Protein AF-A0A2S4LBD9-F1 (afdb_monomer)

InterPro domains:
  IPR011032 GroES-like superfamily [SSF50129] (6-79)
  IPR013154 Alcohol dehydrogenase-like, N-terminal [PF08240] (33-79)
  IPR051603 Zinc-Containing ADH Family: Quinone Oxidoreductase/CCCR [PTHR44154] (3-76)

pLDDT: mean 95.66, std 5.77, range [65.62, 98.44]

Radius of gyration: 14.08 Å; Cα contacts (8 Å, |Δi|>4): 130; chains: 1; bounding box: 34×24×37 Å

Structure (mmCIF, N/CA/C/O backbone):
data_AF-A0A2S4LBD9-F1
#
_entry.id   AF-A0A2S4LBD9-F1
#
loop_
_atom_site.group_PDB
_atom_site.id
_atom_site.type_symbol
_atom_site.label_atom_id
_atom_site.label_alt_id
_atom_site.label_comp_id
_atom_site.label_asym_id
_atom_site.label_entity_id
_atom_site.label_seq_id
_atom_site.pdbx_PDB_ins_code
_atom_site.Cartn_x
_atom_site.Cartn_y
_atom_site.Cartn_z
_atom_site.occupancy
_atom_site.B_iso_or_equiv
_atom_site.auth_seq_id
_atom_site.auth_comp_id
_atom_site.auth_asym_id
_atom_site.auth_atom_id
_atom_site.pdbx_PDB_model_num
ATOM 1 N N . MET A 1 1 ? 2.577 -11.619 -22.120 1.00 65.62 1 MET A N 1
ATOM 2 C CA . MET A 1 1 ? 2.059 -11.150 -20.815 1.00 65.62 1 MET A CA 1
ATOM 3 C C . MET A 1 1 ? 0.836 -10.289 -21.091 1.00 65.62 1 MET A C 1
ATOM 5 O O . MET A 1 1 ? 0.863 -9.577 -22.088 1.00 65.62 1 MET A O 1
ATOM 9 N N . ALA A 1 2 ? -0.241 -10.395 -20.308 1.00 75.62 2 ALA A N 1
ATOM 10 C CA . ALA A 1 2 ? -1.386 -9.494 -20.479 1.00 75.62 2 ALA A CA 1
ATOM 11 C C . ALA A 1 2 ? -0.943 -8.034 -20.246 1.00 75.62 2 ALA A C 1
ATOM 13 O O . ALA A 1 2 ? -0.037 -7.822 -19.434 1.00 75.62 2 ALA A O 1
ATOM 14 N N . PRO A 1 3 ? -1.533 -7.047 -20.944 1.00 90.69 3 PRO A N 1
ATOM 15 C CA . PRO A 1 3 ? -1.185 -5.647 -20.736 1.00 90.69 3 PRO A CA 1
ATOM 16 C C . PRO A 1 3 ? -1.460 -5.226 -19.287 1.00 90.69 3 PRO A C 1
ATOM 18 O O . PRO A 1 3 ? -2.430 -5.677 -18.672 1.00 90.69 3 PRO A O 1
ATOM 21 N N . ILE A 1 4 ? -0.598 -4.362 -18.747 1.00 95.94 4 ILE A N 1
ATOM 22 C CA . ILE A 1 4 ? -0.806 -3.752 -17.431 1.00 95.94 4 ILE A CA 1
ATOM 23 C C . ILE A 1 4 ? -2.001 -2.790 -17.554 1.00 95.94 4 ILE A C 1
ATOM 25 O O . ILE A 1 4 ? -1.978 -1.926 -18.434 1.00 95.94 4 ILE A O 1
ATOM 29 N N . PRO A 1 5 ? -3.056 -2.939 -16.732 1.00 96.88 5 PRO A N 1
ATOM 30 C CA . PRO A 1 5 ? -4.210 -2.051 -16.793 1.00 96.88 5 PRO A CA 1
ATOM 31 C C . PRO A 1 5 ? -3.845 -0.641 -16.311 1.00 96.88 5 PRO A C 1
ATOM 33 O O . PRO A 1 5 ? -2.898 -0.459 -15.552 1.00 96.88 5 PRO A O 1
ATOM 36 N N . SER A 1 6 ? -4.620 0.366 -16.717 1.00 97.25 6 SER A N 1
ATOM 37 C CA . SER A 1 6 ? -4.439 1.743 -16.233 1.00 97.25 6 SER A CA 1
ATOM 38 C C . SER A 1 6 ? -4.856 1.919 -14.767 1.00 97.25 6 SER A C 1
ATOM 40 O O . SER A 1 6 ? -4.324 2.792 -14.082 1.00 97.25 6 SER A O 1
ATOM 42 N N . THR A 1 7 ? -5.773 1.082 -14.270 1.00 98.19 7 THR A N 1
ATOM 43 C CA . THR A 1 7 ? -6.240 1.074 -12.877 1.00 98.19 7 THR A CA 1
ATOM 44 C C . THR A 1 7 ? -6.155 -0.313 -12.238 1.00 98.19 7 THR A C 1
ATOM 46 O O . THR A 1 7 ? -6.122 -1.341 -12.914 1.00 98.19 7 THR A O 1
ATOM 49 N N . MET A 1 8 ? -6.121 -0.341 -10.907 1.00 98.00 8 MET A N 1
ATOM 50 C CA . MET A 1 8 ? -6.183 -1.540 -10.075 1.00 98.00 8 MET A CA 1
ATOM 51 C C . MET A 1 8 ? -7.093 -1.320 -8.870 1.00 98.00 8 MET A C 1
ATOM 53 O O . MET A 1 8 ? -7.312 -0.189 -8.443 1.00 98.00 8 MET A O 1
ATOM 57 N N . LYS A 1 9 ? -7.569 -2.414 -8.273 1.00 98.06 9 LYS A N 1
ATOM 58 C CA . LYS A 1 9 ? -8.258 -2.369 -6.983 1.00 98.06 9 LYS A CA 1
ATOM 59 C C . LYS A 1 9 ? -7.247 -2.233 -5.844 1.00 98.06 9 LYS A C 1
ATOM 61 O O . LYS A 1 9 ? -6.290 -3.001 -5.783 1.00 98.06 9 LYS A O 1
ATOM 66 N N . ALA A 1 10 ? -7.492 -1.310 -4.923 1.00 98.06 10 ALA A N 1
ATOM 67 C CA . ALA A 1 10 ? -6.728 -1.152 -3.691 1.00 98.06 10 ALA A CA 1
ATOM 68 C C . ALA A 1 10 ? -7.656 -0.814 -2.520 1.00 98.06 10 ALA A C 1
ATOM 70 O O . ALA A 1 10 ? -8.652 -0.113 -2.695 1.00 98.06 10 ALA A O 1
ATOM 71 N N . VAL A 1 11 ? -7.316 -1.298 -1.324 1.00 97.75 11 VAL A N 1
ATOM 72 C CA . VAL A 1 11 ? -7.962 -0.846 -0.087 1.00 97.75 11 VAL A CA 1
ATOM 73 C C . VAL A 1 11 ? -7.340 0.493 0.300 1.00 97.75 11 VAL A C 1
ATOM 75 O O . VAL A 1 11 ? -6.154 0.561 0.621 1.00 97.75 11 VAL A O 1
ATOM 78 N N . GLN A 1 12 ? -8.135 1.553 0.229 1.00 97.81 12 GLN A N 1
ATOM 79 C CA . GLN A 1 12 ? -7.743 2.928 0.512 1.00 97.81 12 GLN A CA 1
ATOM 80 C C . GLN A 1 12 ? -8.449 3.440 1.763 1.00 97.81 12 GLN A C 1
ATOM 82 O O . GLN A 1 12 ? -9.576 3.049 2.053 1.00 97.81 12 GLN A O 1
ATOM 87 N N . MET A 1 13 ? -7.815 4.382 2.453 1.00 98.00 13 MET A N 1
ATOM 88 C CA . MET A 1 13 ? -8.460 5.187 3.486 1.00 98.00 13 MET A CA 1
ATOM 89 C C . MET A 1 13 ? -8.188 6.671 3.258 1.00 98.00 13 MET A C 1
ATOM 91 O O . MET A 1 13 ? -7.050 7.074 3.015 1.00 98.00 13 MET A O 1
ATOM 95 N N . ALA A 1 14 ? -9.242 7.484 3.317 1.00 97.94 14 ALA A N 1
ATOM 96 C CA . ALA A 1 14 ? -9.157 8.937 3.143 1.00 97.94 14 ALA A CA 1
ATOM 97 C C . ALA A 1 14 ? -8.908 9.689 4.462 1.00 97.94 14 ALA A C 1
ATOM 99 O O . ALA A 1 14 ? -8.513 10.850 4.444 1.00 97.94 14 ALA A O 1
ATOM 100 N N . GLN A 1 15 ? -9.126 9.018 5.592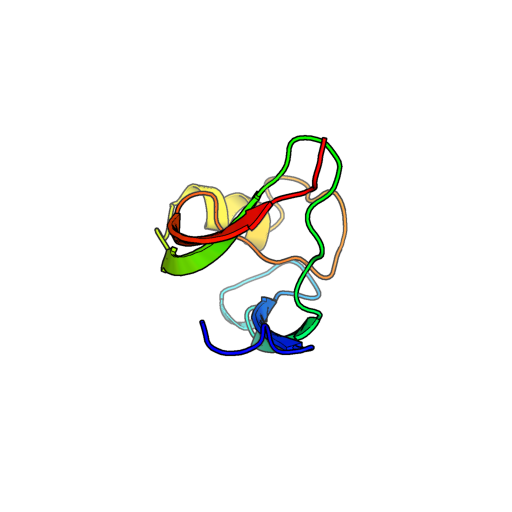 1.00 98.19 15 GLN A N 1
ATOM 101 C CA . GLN A 1 15 ? -8.930 9.520 6.948 1.00 98.19 15 GLN A CA 1
ATOM 102 C C . GLN A 1 15 ? -8.565 8.357 7.874 1.00 98.19 15 GLN A C 1
ATOM 104 O O . GLN A 1 15 ? -8.836 7.199 7.550 1.00 98.19 15 GLN A O 1
ATOM 109 N N . THR A 1 16 ? -7.946 8.654 9.014 1.00 98.44 16 THR A N 1
ATOM 110 C CA . THR A 1 16 ? -7.670 7.654 10.051 1.00 98.44 16 THR A CA 1
ATOM 111 C C . THR A 1 16 ? -8.945 7.303 10.825 1.00 98.44 16 THR A C 1
ATOM 113 O O . THR A 1 16 ? -9.882 8.098 10.896 1.00 98.44 16 THR A O 1
ATOM 116 N N . GLY A 1 17 ? -9.006 6.100 11.405 1.00 97.62 17 GLY A N 1
ATOM 117 C CA . GLY A 1 17 ? -10.155 5.661 12.197 1.00 97.62 17 GLY A CA 1
ATOM 118 C C . GLY A 1 17 ? -10.246 4.152 12.444 1.00 97.62 17 GLY A C 1
ATOM 119 O O . GLY A 1 17 ? -9.242 3.427 12.480 1.00 97.62 17 GLY A O 1
ATOM 120 N N . GLY A 1 18 ? -11.484 3.694 12.661 1.00 97.19 18 GLY A N 1
ATOM 121 C CA . GLY A 1 18 ? -11.851 2.283 12.817 1.00 97.19 18 GLY A CA 1
ATOM 122 C C . GLY A 1 18 ? -11.726 1.481 11.518 1.00 97.19 18 GLY A C 1
ATOM 123 O O . GLY A 1 18 ? -11.103 1.921 10.561 1.00 97.19 18 GLY A O 1
ATOM 124 N N . VAL A 1 19 ? -12.296 0.275 11.464 1.00 97.06 19 VAL A N 1
ATOM 125 C CA . VA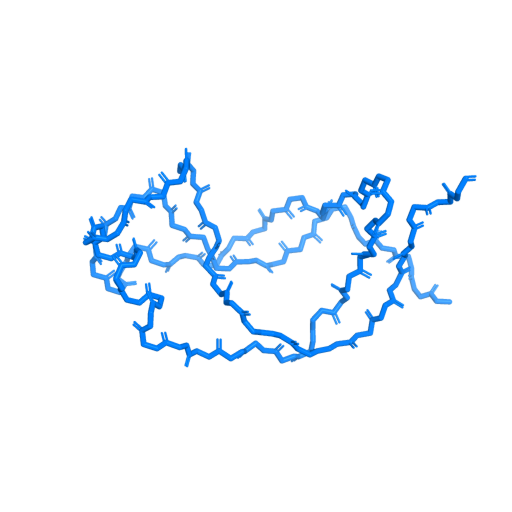L A 1 19 ? -12.304 -0.532 10.221 1.00 97.06 19 VAL A CA 1
ATOM 126 C C . VAL A 1 19 ? -13.095 0.135 9.096 1.00 97.06 19 VAL A C 1
ATOM 128 O O . VAL A 1 19 ? -12.749 -0.052 7.936 1.00 97.06 19 VAL A O 1
ATOM 131 N N . ASP A 1 20 ? -14.083 0.960 9.441 1.00 98.00 20 ASP A N 1
ATOM 132 C CA . ASP A 1 20 ? -15.041 1.557 8.505 1.00 98.00 20 ASP A CA 1
ATOM 133 C C . ASP A 1 20 ? -14.424 2.596 7.558 1.00 98.00 20 ASP A C 1
ATOM 135 O O . ASP A 1 20 ? -15.052 2.991 6.584 1.00 98.00 20 ASP A O 1
ATOM 139 N N . VAL A 1 21 ? -13.184 3.035 7.813 1.00 98.12 21 VAL A N 1
ATOM 140 C CA . VAL A 1 21 ? -12.457 3.949 6.912 1.00 98.12 21 VAL A CA 1
ATOM 141 C C . VAL A 1 21 ? -11.815 3.232 5.719 1.00 98.12 21 VAL A C 1
ATOM 143 O O . VAL A 1 21 ? -11.269 3.895 4.839 1.00 98.12 21 VAL A O 1
ATOM 146 N N . LEU A 1 22 ? -11.811 1.893 5.715 1.00 98.19 22 LEU A N 1
ATOM 147 C CA . LEU A 1 22 ? -11.202 1.074 4.670 1.00 98.19 22 LEU A CA 1
ATOM 148 C C . LEU A 1 22 ? -12.199 0.838 3.532 1.00 98.19 22 LEU A C 1
ATOM 150 O O . LEU A 1 22 ? -13.188 0.127 3.690 1.00 98.19 22 LEU A O 1
ATOM 154 N N . GLU A 1 23 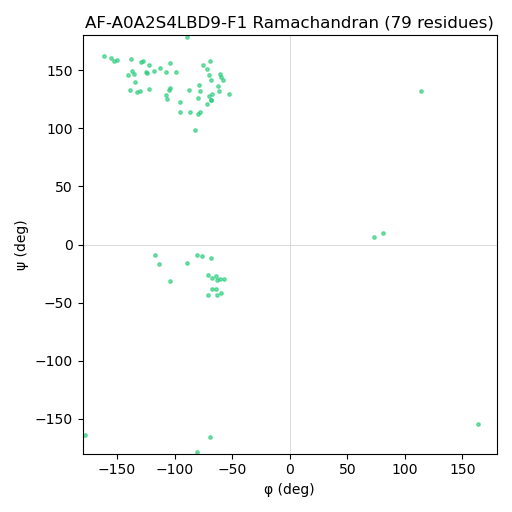? -11.896 1.378 2.355 1.00 98.38 23 GLU A N 1
ATOM 155 C CA . GLU A 1 23 ? -12.744 1.284 1.167 1.00 98.38 23 GLU A CA 1
ATOM 156 C C . GLU A 1 23 ? -11.984 0.634 0.007 1.00 98.38 23 GLU A C 1
ATOM 158 O O . GLU A 1 23 ? -10.854 1.013 -0.306 1.00 98.38 23 GLU A O 1
ATOM 163 N N . LEU A 1 24 ? -12.607 -0.326 -0.682 1.00 98.12 24 LEU A N 1
ATOM 164 C CA . LEU A 1 24 ? -12.051 -0.885 -1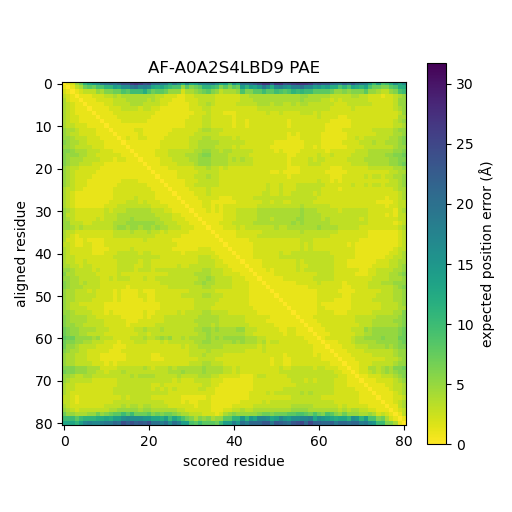.914 1.00 98.12 24 LEU A CA 1
ATOM 165 C C . LEU A 1 24 ? -12.303 0.083 -3.079 1.00 98.12 24 LEU A C 1
ATOM 167 O O . LEU A 1 24 ? -13.447 0.281 -3.486 1.00 98.12 24 LEU A O 1
ATOM 171 N N . LYS A 1 25 ? -11.238 0.656 -3.644 1.00 98.25 25 LYS A N 1
ATOM 172 C CA . LYS A 1 25 ? -11.302 1.643 -4.734 1.00 98.25 25 LYS A CA 1
ATOM 173 C C . LYS A 1 25 ? -10.530 1.195 -5.961 1.00 98.25 25 LYS A C 1
ATOM 175 O O . LYS A 1 25 ? -9.576 0.431 -5.849 1.00 98.25 25 LYS A O 1
ATOM 180 N N . ASP A 1 26 ? -10.927 1.705 -7.124 1.00 98.19 26 ASP A N 1
ATOM 181 C CA . ASP A 1 26 ? -10.059 1.726 -8.301 1.00 98.19 26 ASP A CA 1
ATOM 182 C C . ASP A 1 26 ? -9.073 2.890 -8.171 1.00 98.19 26 ASP A C 1
ATOM 184 O O . ASP A 1 26 ? -9.475 4.035 -7.969 1.00 98.19 26 ASP A O 1
ATOM 188 N N . VAL A 1 27 ? -7.784 2.596 -8.286 1.00 97.31 27 VAL A N 1
ATOM 189 C CA . VAL A 1 27 ? -6.690 3.573 -8.249 1.00 97.31 27 VAL A CA 1
ATOM 190 C C . VAL A 1 27 ? -5.773 3.369 -9.453 1.00 97.31 27 VAL A C 1
ATOM 192 O O . VAL A 1 27 ? -5.753 2.268 -10.006 1.00 97.31 27 VAL A O 1
ATOM 195 N N . PRO A 1 28 ? -5.000 4.378 -9.885 1.00 97.94 28 PRO A N 1
ATOM 196 C CA . PRO A 1 28 ? -4.024 4.197 -10.955 1.00 97.94 28 PRO A CA 1
ATOM 197 C C . PRO A 1 28 ? -3.003 3.103 -10.619 1.00 97.94 28 PRO A C 1
ATOM 199 O O . PRO A 1 28 ? -2.551 2.999 -9.476 1.00 97.94 28 PRO A O 1
ATOM 202 N N . VAL A 1 29 ? -2.607 2.307 -11.614 1.00 97.94 29 VAL A N 1
ATOM 203 C CA . VAL A 1 29 ? -1.446 1.419 -11.454 1.00 97.94 29 VAL A CA 1
ATOM 204 C C . VAL A 1 29 ? -0.177 2.278 -11.410 1.00 97.94 29 VAL A C 1
ATOM 206 O O . VAL A 1 29 ? 0.017 3.103 -12.306 1.00 97.94 29 VAL A O 1
ATOM 209 N N . PRO A 1 30 ? 0.693 2.122 -10.395 1.00 96.19 30 PRO A N 1
ATOM 210 C CA . PRO A 1 30 ? 1.908 2.919 -10.303 1.00 96.19 30 PRO A CA 1
ATOM 211 C C . PRO A 1 30 ? 2.911 2.528 -11.393 1.00 96.19 30 PRO A C 1
ATOM 213 O O . PRO A 1 30 ? 3.047 1.356 -11.749 1.00 96.19 30 PRO A O 1
ATOM 216 N N . ALA A 1 31 ? 3.659 3.514 -11.882 1.00 95.38 31 ALA A N 1
ATOM 217 C CA . ALA A 1 31 ? 4.824 3.275 -12.723 1.00 95.38 31 ALA A CA 1
ATOM 218 C C . ALA A 1 31 ? 6.067 3.085 -11.833 1.00 95.38 31 ALA A C 1
ATOM 220 O O . ALA A 1 31 ? 6.268 3.884 -10.915 1.00 95.38 31 ALA A O 1
ATOM 221 N N . PRO A 1 32 ? 6.906 2.061 -12.073 1.00 96.38 32 PRO A N 1
ATOM 222 C CA . PRO A 1 32 ? 8.153 1.908 -11.332 1.00 96.38 32 PRO A CA 1
ATOM 223 C C . PRO A 1 32 ? 9.124 3.041 -11.695 1.00 96.38 32 PRO A C 1
ATOM 225 O O . PRO A 1 32 ? 9.363 3.294 -12.875 1.00 96.38 32 PRO A O 1
ATOM 228 N N . GLY A 1 33 ? 9.690 3.712 -10.691 1.00 96.50 33 GLY A N 1
ATOM 229 C CA . GLY A 1 33 ? 10.791 4.662 -10.862 1.00 96.50 33 GLY A CA 1
ATOM 230 C C . GLY A 1 33 ? 12.162 3.975 -10.977 1.00 96.50 33 GLY A C 1
ATOM 231 O O . GLY A 1 33 ? 12.244 2.744 -10.926 1.00 96.50 33 GLY A O 1
ATOM 232 N N . PRO A 1 34 ? 13.260 4.744 -11.099 1.00 96.56 34 PRO A N 1
ATOM 233 C CA . PRO A 1 34 ? 14.610 4.191 -11.201 1.00 96.56 34 PRO A CA 1
ATOM 234 C C . PRO A 1 34 ? 14.933 3.205 -10.070 1.00 96.56 34 PRO A C 1
ATOM 236 O O . PRO A 1 34 ? 14.728 3.502 -8.894 1.00 96.56 34 PRO A O 1
ATOM 239 N N . GLY A 1 35 ? 15.422 2.015 -10.433 1.00 96.00 35 GLY A N 1
ATOM 240 C CA . GLY A 1 35 ? 15.749 0.944 -9.484 1.00 96.00 35 GLY A CA 1
ATOM 241 C C . GLY A 1 35 ? 14.544 0.219 -8.868 1.00 96.00 35 GLY A C 1
ATOM 242 O O . GLY A 1 35 ? 14.731 -0.614 -7.984 1.00 96.00 35 GLY A O 1
ATOM 243 N N . GLN A 1 36 ? 13.317 0.506 -9.311 1.00 97.38 36 GLN A N 1
ATOM 244 C CA . GLN A 1 36 ? 12.099 -0.132 -8.809 1.00 97.38 36 GLN A CA 1
ATOM 245 C C . GLN A 1 36 ? 11.547 -1.172 -9.791 1.00 97.38 36 GLN A C 1
ATOM 247 O O . GLN A 1 36 ? 11.755 -1.109 -11.007 1.00 97.38 36 GLN A O 1
ATOM 252 N N . VAL A 1 37 ? 10.776 -2.112 -9.246 1.00 97.19 37 VAL A N 1
ATOM 253 C CA . VAL A 1 37 ? 9.968 -3.073 -10.003 1.00 97.19 37 VAL A CA 1
ATOM 254 C C . VAL A 1 37 ? 8.491 -2.884 -9.681 1.00 97.19 37 VAL A C 1
ATOM 256 O O . VAL A 1 37 ? 8.130 -2.506 -8.567 1.00 97.19 37 VAL A O 1
ATOM 259 N N . LEU A 1 38 ? 7.631 -3.175 -10.652 1.00 97.38 38 LEU A N 1
ATOM 260 C CA . LEU A 1 38 ? 6.192 -3.272 -10.455 1.00 97.38 38 LEU A CA 1
ATOM 261 C C . LEU A 1 38 ? 5.820 -4.734 -10.218 1.00 97.38 38 LEU A C 1
ATOM 263 O O . LEU A 1 38 ? 6.072 -5.593 -11.068 1.00 97.38 38 LEU A O 1
ATOM 267 N N . VAL A 1 39 ? 5.187 -5.002 -9.079 1.00 97.25 39 VAL A N 1
ATOM 268 C CA . VAL A 1 39 ? 4.736 -6.342 -8.691 1.00 97.25 39 VAL A CA 1
ATOM 269 C C . VAL A 1 39 ? 3.217 -6.423 -8.791 1.00 97.25 39 VAL A C 1
ATOM 271 O O . VAL A 1 39 ? 2.494 -5.609 -8.218 1.00 97.25 39 VAL A O 1
ATOM 274 N N . ARG A 1 40 ? 2.715 -7.440 -9.494 1.00 97.31 40 ARG A N 1
ATOM 275 C CA . ARG A 1 40 ? 1.311 -7.840 -9.435 1.00 97.31 40 ARG A CA 1
ATOM 276 C C . ARG A 1 40 ? 1.117 -8.731 -8.214 1.00 97.31 40 ARG A C 1
ATOM 278 O O . ARG A 1 40 ? 1.388 -9.932 -8.266 1.00 97.31 40 ARG A O 1
ATOM 285 N N . ASN A 1 41 ? 0.635 -8.138 -7.128 1.00 97.62 41 ASN A N 1
ATOM 286 C CA . ASN A 1 41 ? 0.381 -8.860 -5.885 1.00 97.62 41 ASN A CA 1
ATOM 287 C C . ASN A 1 41 ? -0.664 -9.971 -6.090 1.00 97.62 41 ASN A C 1
ATOM 289 O O . ASN A 1 41 ? -1.723 -9.752 -6.680 1.00 97.62 41 ASN A O 1
ATOM 293 N N . ARG A 1 42 ? -0.354 -11.169 -5.586 1.00 97.06 42 ARG A N 1
ATOM 294 C CA . ARG A 1 42 ? -1.278 -12.311 -5.461 1.00 97.06 42 ARG A CA 1
ATOM 295 C C . ARG A 1 42 ? -1.740 -12.496 -4.022 1.00 97.06 42 ARG A C 1
ATOM 297 O O . ARG A 1 42 ? -2.873 -12.905 -3.796 1.00 97.06 42 ARG A O 1
ATOM 304 N N . PHE A 1 43 ? -0.869 -12.152 -3.079 1.00 97.69 43 PHE A N 1
ATOM 305 C CA . PHE A 1 43 ? -1.110 -12.217 -1.646 1.00 97.69 43 PHE A CA 1
ATOM 306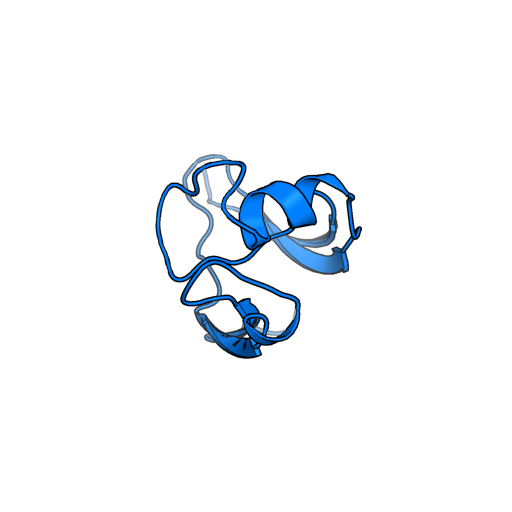 C C . PHE A 1 43 ? -0.603 -10.934 -0.989 1.00 97.69 43 PHE A C 1
ATOM 308 O O . PHE A 1 43 ? 0.401 -10.369 -1.425 1.00 97.69 43 PHE A O 1
ATOM 315 N N . ALA A 1 44 ? -1.288 -10.498 0.064 1.00 97.06 44 ALA A N 1
ATOM 316 C CA . ALA A 1 44 ? -0.863 -9.414 0.941 1.00 97.06 44 ALA A CA 1
ATOM 317 C C . ALA A 1 44 ? -1.021 -9.878 2.392 1.00 97.06 44 ALA A C 1
ATOM 319 O O . ALA A 1 44 ? -2.060 -10.437 2.750 1.00 97.06 44 ALA A O 1
ATOM 320 N N . GLY A 1 45 ? 0.019 -9.686 3.199 1.00 96.56 45 GLY A N 1
ATOM 321 C CA . GLY A 1 45 ? -0.013 -9.992 4.625 1.00 96.56 45 GLY A CA 1
ATOM 32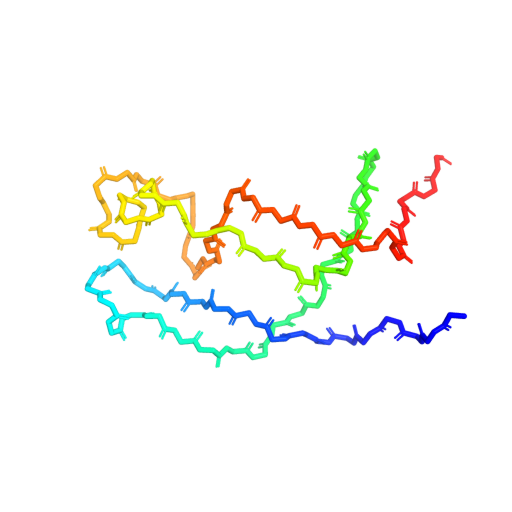2 C C . GLY A 1 45 ? -0.742 -8.891 5.387 1.00 96.56 45 GLY A C 1
ATOM 323 O O . GLY A 1 45 ? -0.520 -7.708 5.130 1.00 96.56 45 GLY A O 1
ATOM 324 N N . VAL A 1 46 ? -1.597 -9.275 6.334 1.00 95.69 46 VAL A N 1
ATOM 325 C CA . VAL A 1 46 ? -2.211 -8.335 7.280 1.00 95.69 46 VAL A CA 1
ATOM 326 C C . VAL A 1 46 ? -1.375 -8.341 8.545 1.00 95.69 46 VAL A C 1
ATOM 328 O O . VAL A 1 46 ? -1.315 -9.349 9.249 1.00 95.69 46 VAL A O 1
ATOM 331 N N . ASN A 1 47 ? -0.735 -7.215 8.836 1.00 96.19 47 ASN A N 1
ATOM 332 C CA . ASN A 1 47 ? 0.140 -7.077 9.986 1.00 96.19 47 ASN A CA 1
ATOM 333 C C . ASN A 1 47 ? -0.512 -6.207 11.055 1.00 96.19 47 ASN A C 1
ATOM 335 O O . ASN A 1 47 ? -1.222 -5.247 10.763 1.00 96.19 47 ASN A O 1
ATOM 339 N N . PHE A 1 48 ? -0.215 -6.480 12.327 1.00 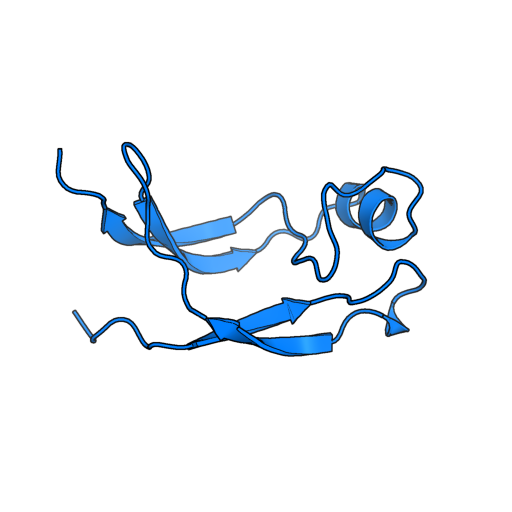96.62 48 PHE A N 1
ATOM 340 C CA . PHE A 1 48 ? -0.771 -5.677 13.421 1.00 96.62 48 PHE A CA 1
ATOM 341 C C . PHE A 1 48 ? -0.357 -4.197 13.325 1.00 96.62 48 PHE A C 1
ATOM 343 O O . PHE A 1 48 ? -1.132 -3.311 13.680 1.00 96.62 48 PHE A O 1
ATOM 350 N N . ILE A 1 49 ? 0.823 -3.921 12.756 1.00 96.94 49 ILE A N 1
ATOM 351 C CA . ILE A 1 49 ? 1.327 -2.565 12.485 1.00 96.94 49 ILE A CA 1
ATOM 352 C C . ILE A 1 49 ? 0.375 -1.736 11.608 1.00 96.94 49 ILE A C 1
ATOM 354 O O . ILE A 1 49 ? 0.312 -0.516 11.759 1.00 96.94 49 ILE A O 1
ATOM 358 N N . ASP A 1 50 ? -0.401 -2.373 10.724 1.00 96.81 50 ASP A N 1
ATOM 359 C CA . ASP A 1 50 ? -1.354 -1.678 9.856 1.00 96.81 50 ASP A CA 1
ATOM 360 C C . ASP A 1 50 ? -2.437 -0.985 10.694 1.00 96.81 50 ASP A C 1
ATOM 362 O O . ASP A 1 50 ? -2.903 0.098 10.340 1.00 96.81 50 ASP A O 1
ATOM 366 N N . THR A 1 51 ? -2.779 -1.547 11.862 1.00 97.25 51 THR A N 1
ATOM 367 C CA . THR A 1 51 ? -3.731 -0.924 12.788 1.00 97.25 51 THR A CA 1
ATOM 368 C C . THR A 1 51 ? -3.209 0.398 13.337 1.00 97.25 51 THR A C 1
ATOM 370 O O . THR A 1 51 ? -3.987 1.340 13.428 1.00 97.25 51 THR A O 1
ATOM 373 N N . TYR A 1 52 ? -1.908 0.512 13.626 1.00 97.75 52 TYR A N 1
ATOM 374 C CA . TYR A 1 52 ? -1.314 1.732 14.182 1.00 97.75 52 TYR A CA 1
ATOM 375 C C . TYR A 1 52 ? -1.334 2.881 13.177 1.00 97.75 52 TYR A C 1
ATOM 377 O O . TYR A 1 52 ? -1.618 4.018 13.547 1.00 97.75 52 TYR A O 1
ATOM 385 N N . PHE A 1 53 ? -1.088 2.592 11.898 1.00 97.69 53 PHE A N 1
ATOM 386 C CA . PHE A 1 53 ? -1.220 3.590 10.837 1.00 97.69 53 PHE A CA 1
ATOM 387 C C . PHE A 1 53 ? -2.687 3.937 10.566 1.00 97.69 53 PHE A C 1
ATOM 389 O O . PHE A 1 53 ? -3.029 5.111 10.447 1.00 97.69 53 PHE A O 1
ATOM 396 N N . ARG A 1 54 ? -3.577 2.935 10.514 1.00 97.75 54 ARG A N 1
ATOM 397 C CA . ARG A 1 54 ? -5.006 3.153 10.251 1.00 97.75 54 ARG A CA 1
ATOM 398 C C . ARG A 1 54 ? -5.679 3.988 11.335 1.00 97.75 54 ARG A C 1
ATOM 400 O O . ARG A 1 54 ? -6.459 4.878 11.017 1.00 97.75 54 ARG A O 1
ATOM 407 N N . THR A 1 55 ? -5.399 3.716 12.609 1.00 97.94 55 THR A N 1
ATOM 408 C CA . THR A 1 55 ? -5.979 4.476 13.729 1.00 97.94 55 THR A CA 1
ATOM 409 C C . THR A 1 55 ? -5.324 5.843 13.917 1.00 97.94 55 THR A C 1
ATOM 411 O O . THR A 1 55 ? -5.841 6.656 14.676 1.00 97.94 55 THR A O 1
ATOM 414 N N . GLY A 1 56 ? -4.214 6.117 13.222 1.00 97.38 56 GLY A N 1
ATOM 415 C CA . GLY A 1 56 ? -3.462 7.365 13.338 1.00 97.38 56 GLY A CA 1
ATOM 416 C C . GLY A 1 56 ? -2.521 7.427 14.540 1.00 97.38 56 GLY A C 1
ATOM 417 O O . GLY A 1 56 ? -1.966 8.489 14.805 1.00 97.38 56 GLY A O 1
ATOM 418 N N . LEU A 1 57 ? -2.307 6.312 15.252 1.00 97.81 57 LEU A N 1
ATOM 419 C CA . LEU A 1 57 ? -1.280 6.229 16.294 1.00 97.81 57 LEU A CA 1
ATOM 420 C C . LEU A 1 57 ? 0.108 6.514 15.708 1.00 97.81 57 LEU A C 1
ATOM 422 O O . LEU A 1 57 ? 0.903 7.221 16.323 1.00 97.81 57 LEU A O 1
ATOM 426 N N . TYR A 1 58 ? 0.382 5.977 14.515 1.00 97.12 58 TYR A N 1
ATOM 427 C CA . TYR A 1 58 ? 1.568 6.310 13.733 1.00 97.12 58 TYR A CA 1
ATOM 428 C C . TYR A 1 58 ? 1.201 7.220 12.561 1.00 97.12 58 TYR A C 1
ATOM 430 O O . TYR A 1 58 ? 0.248 6.922 11.834 1.00 97.12 58 TYR A O 1
ATOM 438 N N . PRO A 1 59 ? 1.959 8.313 12.348 1.00 95.19 59 PRO A N 1
ATOM 439 C CA . PRO A 1 59 ? 1.652 9.263 11.297 1.00 95.19 59 PRO A CA 1
ATOM 440 C C . PRO A 1 59 ? 1.874 8.631 9.925 1.00 95.19 59 PRO A C 1
ATOM 442 O O . PRO A 1 59 ? 2.838 7.895 9.693 1.00 95.19 59 PRO A O 1
ATOM 445 N N . LEU A 1 60 ? 0.983 8.965 8.999 1.00 95.75 60 LEU A N 1
ATOM 446 C CA . LEU A 1 60 ? 1.144 8.665 7.586 1.00 95.75 60 LEU A CA 1
ATOM 447 C C . LEU A 1 60 ? 1.672 9.891 6.847 1.00 95.75 60 LEU A C 1
ATOM 449 O O . LEU A 1 60 ? 1.338 11.015 7.217 1.00 95.75 60 LEU A O 1
ATOM 453 N N . PRO A 1 61 ? 2.469 9.691 5.786 1.00 94.44 61 PRO A N 1
ATOM 454 C CA . PRO A 1 61 ? 3.037 10.801 5.032 1.00 94.44 61 PRO A CA 1
ATOM 455 C C . PRO A 1 61 ? 1.975 11.612 4.276 1.00 94.44 61 PRO A C 1
ATOM 457 O O . PRO A 1 61 ? 2.176 12.796 4.032 1.00 94.44 61 PRO A O 1
ATOM 460 N N . HIS A 1 62 ? 0.868 10.983 3.876 1.00 96.31 62 HIS A N 1
ATOM 461 C CA . HIS A 1 62 ? -0.247 11.624 3.184 1.00 96.31 62 HIS A CA 1
ATOM 462 C C . HIS A 1 62 ? -1.510 10.763 3.283 1.00 96.31 62 HIS A C 1
ATOM 464 O O . HIS A 1 62 ? -1.446 9.564 3.558 1.00 96.31 62 HIS A O 1
ATOM 470 N N . LEU A 1 63 ? -2.649 11.397 3.016 1.00 96.50 63 LEU A N 1
ATOM 471 C CA . LEU A 1 63 ? -3.935 10.761 2.756 1.00 96.50 63 LEU A CA 1
ATOM 472 C C . LEU A 1 63 ? -4.444 11.245 1.381 1.00 96.50 63 LEU A C 1
ATOM 474 O O . LEU A 1 63 ? -4.163 12.389 1.016 1.00 96.50 63 LEU A O 1
ATOM 478 N N . PRO A 1 64 ? -5.184 10.419 0.620 1.00 96.94 64 PRO A N 1
ATOM 479 C CA . PRO A 1 64 ? -5.573 9.051 0.948 1.00 96.94 64 PRO A CA 1
ATOM 480 C C . PRO A 1 64 ? -4.394 8.068 0.864 1.00 96.94 64 PRO A C 1
ATOM 482 O O . PRO A 1 64 ? -3.452 8.274 0.101 1.00 96.94 64 PRO A O 1
ATOM 485 N N . ALA A 1 65 ? -4.440 7.003 1.664 1.00 96.94 65 ALA A N 1
ATOM 486 C CA . ALA A 1 65 ? -3.346 6.041 1.796 1.00 96.94 65 ALA A CA 1
ATOM 487 C C . ALA A 1 65 ? -3.796 4.601 1.522 1.00 96.94 65 ALA A C 1
ATOM 489 O O . ALA A 1 65 ? -4.920 4.218 1.849 1.00 96.94 65 ALA A O 1
ATOM 490 N N . THR A 1 66 ? -2.877 3.799 0.978 1.00 96.94 66 THR A N 1
ATOM 491 C CA . THR A 1 66 ? -2.973 2.334 0.897 1.00 96.94 66 THR A CA 1
ATOM 492 C C . THR A 1 66 ? -2.001 1.739 1.913 1.00 96.94 66 THR A C 1
ATOM 494 O O . THR A 1 66 ? -0.819 2.082 1.905 1.00 96.94 66 THR A O 1
ATOM 497 N N . LEU A 1 67 ? -2.498 0.878 2.803 1.00 95.88 67 LEU A N 1
ATOM 498 C CA . LEU A 1 67 ? -1.687 0.196 3.819 1.00 95.88 67 LEU A CA 1
ATOM 499 C C . LEU A 1 67 ? -1.124 -1.135 3.296 1.00 95.88 67 LEU A C 1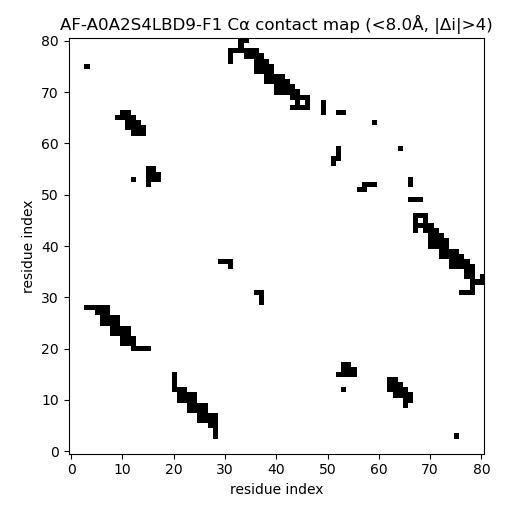
ATOM 501 O O . LEU A 1 67 ? -1.397 -1.537 2.164 1.00 95.88 67 LEU A O 1
ATOM 505 N N . GLY A 1 68 ? -0.353 -1.821 4.140 1.00 94.00 68 GLY A N 1
ATOM 506 C CA . GLY A 1 68 ? 0.309 -3.079 3.819 1.00 94.00 68 GLY A CA 1
ATOM 507 C C . GLY A 1 68 ? 1.827 -2.933 3.801 1.00 94.00 68 GLY A C 1
ATOM 508 O O . GLY A 1 68 ? 2.392 -2.010 3.211 1.00 94.00 68 GLY A O 1
ATOM 509 N N . ARG A 1 69 ? 2.500 -3.866 4.476 1.00 93.06 69 ARG A N 1
ATOM 510 C CA . ARG A 1 69 ? 3.969 -3.944 4.553 1.00 93.06 69 ARG A CA 1
ATOM 511 C C . ARG A 1 69 ? 4.539 -5.220 3.944 1.00 93.06 69 ARG A C 1
ATOM 513 O O . ARG A 1 69 ? 5.748 -5.315 3.775 1.00 93.06 69 ARG A O 1
ATOM 520 N N . GLU A 1 70 ? 3.677 -6.168 3.591 1.00 96.00 70 GLU A N 1
ATOM 521 C CA . GLU A 1 70 ? 4.067 -7.484 3.099 1.00 96.00 70 GLU A CA 1
ATOM 522 C C . GLU A 1 70 ? 3.171 -7.905 1.939 1.00 96.00 70 GLU A C 1
ATOM 524 O O . GLU A 1 70 ? 1.943 -7.812 2.013 1.00 96.00 70 GLU A O 1
ATOM 529 N N . ALA A 1 71 ? 3.786 -8.397 0.868 1.00 96.94 71 ALA A N 1
ATOM 530 C CA . ALA A 1 71 ? 3.085 -8.947 -0.279 1.00 96.94 71 ALA A CA 1
ATOM 531 C C . ALA A 1 71 ? 3.948 -9.986 -0.998 1.00 96.94 71 ALA A C 1
ATOM 533 O O . ALA A 1 71 ? 5.175 -9.966 -0.912 1.00 96.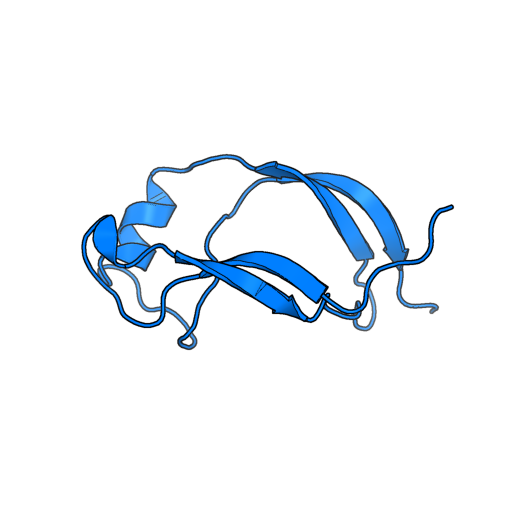94 71 ALA A O 1
ATOM 534 N N . ALA A 1 72 ? 3.289 -10.868 -1.743 1.00 98.06 72 ALA A N 1
ATOM 535 C CA . ALA A 1 72 ? 3.932 -11.809 -2.649 1.00 98.06 72 ALA A CA 1
ATOM 536 C C . ALA A 1 72 ? 3.196 -11.819 -3.990 1.00 98.06 72 ALA A C 1
ATOM 538 O O . ALA A 1 72 ? 1.961 -11.763 -4.046 1.00 98.06 72 ALA A O 1
ATOM 539 N N . GLY A 1 73 ? 3.950 -11.886 -5.084 1.00 97.44 73 GLY A N 1
ATOM 540 C CA . GLY A 1 73 ? 3.391 -11.780 -6.422 1.00 97.44 73 GLY A CA 1
ATOM 541 C C . GLY A 1 73 ? 4.424 -11.925 -7.530 1.00 97.44 73 GLY A C 1
ATOM 542 O O . GLY A 1 73 ? 5.537 -12.397 -7.316 1.00 97.44 73 GLY A O 1
ATOM 543 N N . GLU A 1 74 ? 4.021 -11.516 -8.725 1.00 97.44 74 GLU A N 1
ATOM 544 C CA . GLU A 1 74 ? 4.814 -11.626 -9.949 1.00 97.44 74 GLU A CA 1
ATOM 545 C C . GLU A 1 74 ? 5.386 -10.255 -10.322 1.00 97.44 74 GLU A C 1
ATOM 547 O O . GLU A 1 74 ? 4.653 -9.265 -10.328 1.00 97.44 74 GLU A O 1
ATOM 552 N N . VAL A 1 75 ? 6.670 -10.179 -10.678 1.00 96.88 75 VAL A N 1
ATOM 553 C CA . VAL A 1 75 ? 7.235 -8.962 -11.280 1.00 96.88 75 VAL A CA 1
ATOM 554 C C . VAL A 1 75 ? 6.692 -8.829 -12.702 1.00 96.88 75 VAL A C 1
ATOM 556 O O . VAL A 1 75 ? 6.890 -9.718 -13.527 1.00 96.88 75 VAL A O 1
ATOM 559 N N . VAL A 1 76 ? 6.004 -7.723 -12.990 1.00 96.88 76 VAL A N 1
ATOM 560 C CA . VAL A 1 76 ? 5.353 -7.476 -14.291 1.00 96.88 76 VAL A CA 1
ATOM 561 C C . VAL A 1 76 ? 5.975 -6.325 -15.078 1.00 96.88 76 VAL A C 1
ATOM 563 O O . VAL A 1 76 ? 5.750 -6.226 -16.281 1.00 96.88 76 VAL A O 1
ATOM 566 N N . ALA A 1 77 ? 6.766 -5.472 -14.430 1.00 95.88 77 ALA A N 1
ATOM 567 C CA . ALA A 1 77 ? 7.605 -4.479 -15.092 1.00 95.88 77 ALA A CA 1
ATOM 568 C C . ALA A 1 77 ? 8.792 -4.098 -14.199 1.00 95.88 77 ALA A C 1
ATOM 570 O O . ALA A 1 77 ? 8.751 -4.274 -12.982 1.00 95.88 77 ALA A O 1
ATOM 571 N N . ALA A 1 78 ? 9.826 -3.533 -14.807 1.00 95.50 78 ALA A N 1
ATOM 572 C CA . ALA A 1 78 ? 10.950 -2.900 -14.131 1.00 95.50 78 ALA A CA 1
ATOM 573 C C . ALA A 1 78 ? 11.284 -1.602 -14.867 1.00 95.50 78 ALA A C 1
ATOM 575 O O . ALA A 1 78 ? 11.071 -1.516 -16.079 1.00 95.50 78 ALA A O 1
ATOM 576 N N . HIS A 1 79 ? 11.795 -0.599 -14.157 1.00 93.31 79 HIS A N 1
ATOM 577 C CA . HIS A 1 79 ? 12.346 0.574 -14.827 1.00 93.31 79 HIS A CA 1
ATOM 578 C C . HIS A 1 79 ? 13.631 0.166 -15.559 1.00 93.31 79 HIS A C 1
ATOM 580 O O . HIS A 1 79 ? 14.545 -0.388 -14.945 1.00 93.31 79 HIS A O 1
ATOM 586 N N . ALA A 1 80 ? 13.696 0.420 -16.868 1.00 77.94 80 ALA A N 1
ATOM 587 C CA . ALA A 1 80 ? 14.902 0.166 -17.650 1.00 77.94 80 ALA A CA 1
ATOM 588 C C . ALA A 1 80 ? 16.053 1.037 -17.125 1.00 77.94 80 ALA A C 1
ATOM 590 O O . ALA A 1 80 ? 15.836 2.195 -16.771 1.00 77.94 80 ALA A O 1
ATOM 591 N N . SER A 1 81 ? 17.245 0.457 -16.997 1.00 66.88 81 SER A N 1
ATOM 592 C CA . SER A 1 81 ? 18.441 1.171 -16.527 1.00 66.88 81 SER A CA 1
ATOM 593 C C . SER A 1 81 ? 18.886 2.248 -17.508 1.00 66.88 81 SER A C 1
ATOM 595 O O . SER A 1 81 ? 18.739 2.013 -18.728 1.00 66.88 81 SER A O 1
#

Organism: NCBI:txid94208

Mean predicted aligned error: 3.06 Å

Solvent-accessible surface area (backbone atoms only — not comparable to full-atom values): 5124 Å² total; per-residue (Å²): 129,82,80,83,60,73,54,39,82,43,58,34,25,76,57,65,41,69,76,86,41,63,39,85,38,81,40,72,52,80,78,46,51,89,91,32,65,31,66,52,70,77,44,68,52,87,54,78,68,50,53,36,46,40,52,49,78,37,85,68,97,62,71,67,36,70,78,72,91,44,70,46,63,46,82,77,46,61,38,80,131

Secondary structure (DSSP, 8-state):
-PPPPSEEEEEEESS--SGGG-EEEEEEPPPP-TT-EEEEEEEEE--HHHHHHHTTSS--SSSSEE--SEEEEEEEEE---

Sequence (81 aa):
MAPIPSTMKAVQMAQTGGVDVLELKDVPVPAPGPGQVLVRNRFAGVNFIDTYFRTGLYPLPHLPATLGREAAGEVVAAHAS

Foldseek 3Di:
DPDDDQWDWAFWAQDADDPVRTDTDIDGQDDADPPGFRFDFPDFDDDPVQNCPRNVVDDDPDPRDGDGDDTDGDGPGHPDD

Nearest PDB structures (foldseek):
  3jyl-assembly1_A  TM=9.814E-01  e=1.292E-04  Pseudomonas syringae pv. tomato
  4rvu-assembly2_C  TM=9.711E-01  e=3.718E-04  Mycobacterium tuberculosis H37Rv
  1qor-assembly1_B  TM=9.733E-01  e=1.070E-03  Escherichia coli
  4jbh-assembly2_B  TM=9.478E-01  e=6.113E-04  Pyrobaculum aerophilum str. IM2
  5k1s-assembly2_C  TM=9.690E-01  e=1.372E-03  Myxococcus xanthus DK 1622